Protein AF-A0A0A0JJU1-F1 (afdb_monomer)

Secondary structure (DSSP, 8-state):
------------HHHHHHHHHHHHHIIIIIHHHHHHHHGGGSS-HHHHHHHHHHHHHHHHHHHHHHHHHHHHH-TT-HHHHHHHHHHHHHHHHHHHHHHHHHHHHHHHHHHHTT-

Foldseek 3Di:
DDPPPDDDPDQPLVVLVVLLVVLVCLLPPVLVVLCVVCVVVVASVSSLVSNLVSQLSNLVSVLSNVLSVCCVPPVDDPPVSVVSNVVSVVVSVVSCVVSVVVSVVSVVVSVVVVD

Solvent-accessible surface area (backbone atoms only — not comparable to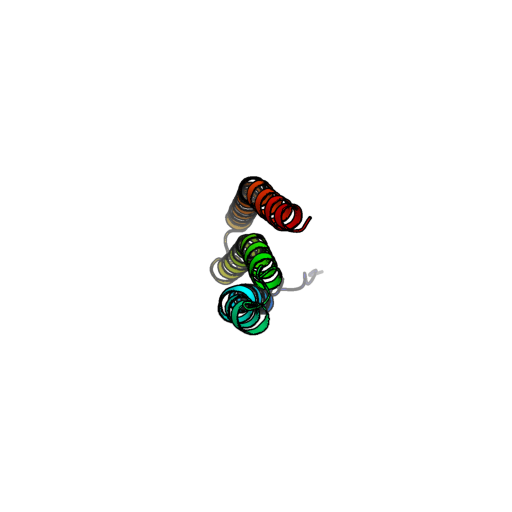 full-atom values): 6363 Å² total; per-residue (Å²): 135,83,79,82,71,77,82,72,87,78,73,57,42,69,59,26,48,49,49,33,49,50,38,47,42,35,47,72,47,43,22,57,50,32,37,73,76,37,47,88,68,83,58,43,59,65,21,52,52,36,47,48,50,26,63,65,45,43,49,56,26,50,40,46,33,51,50,32,52,48,53,73,74,50,78,80,50,74,65,58,52,52,53,53,51,51,50,42,50,49,51,37,51,52,48,46,67,60,46,45,59,54,46,51,48,52,49,48,54,62,58,57,81,69,117

pLDDT: mean 72.92, std 11.67, range [41.97, 90.44]

Mean predicted aligned error: 11.16 Å

Radius of gyration: 19.35 Å; Cα contacts (8 Å, |Δ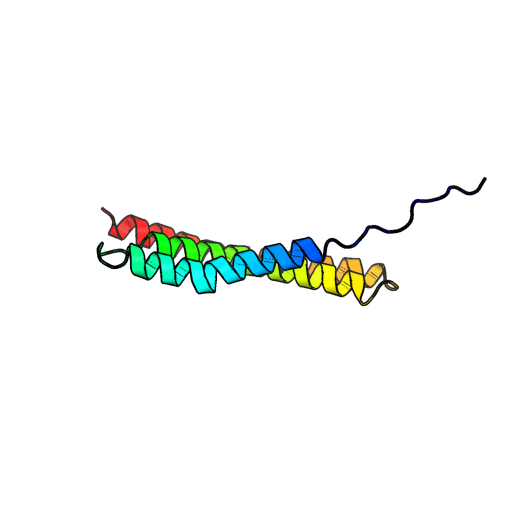i|>4): 70; chains: 1; bounding box: 47×32×61 Å

Sequence (115 aa):
MESVAKPEREGNLLWAGLFAGVVMGLFFFGVPVAEAVFGDQGTNKPAYALTVLALVLAPFALVWLVGELHLELSPRDRVARGIVGWLLALATLALLVVAAPLAFYILIVSLDGLF

Nearest PDB structures (foldseek):
  7y5g-assembly1_A  TM=5.415E-01  e=8.957E-01  Xenopus tropicalis
  8xma-assembly1_A  TM=4.663E-01  e=1.373E+00  Homo sapiens
  3j9u-assembly1_T  TM=3.290E-01  e=1.793E+00  Saccharomyces cerevisiae

Organism: NCBI:txid1385521

Structure (mmCIF, N/CA/C/O backbone):
data_AF-A0A0A0JJU1-F1
#
_entry.id   AF-A0A0A0JJU1-F1
#
loop_
_atom_site.group_PDB
_atom_site.id
_atom_site.type_symbol
_atom_site.label_atom_id
_atom_site.label_alt_id
_atom_site.label_comp_id
_atom_site.label_asym_id
_atom_site.label_entity_id
_atom_site.label_seq_id
_atom_site.pdbx_PDB_ins_code
_atom_site.Cartn_x
_atom_site.Cartn_y
_atom_site.Cartn_z
_atom_site.occupancy
_atom_site.B_iso_or_equiv
_atom_site.auth_seq_id
_atom_site.auth_comp_id
_atom_site.auth_asym_id
_atom_site.auth_atom_id
_atom_site.pdbx_PDB_model_num
ATOM 1 N N . MET A 1 1 ? 26.653 -22.603 -32.777 1.00 42.94 1 MET A N 1
ATOM 2 C CA . MET A 1 1 ? 26.124 -22.868 -31.424 1.00 42.94 1 MET A CA 1
ATOM 3 C C . MET A 1 1 ? 25.359 -21.632 -30.991 1.00 42.94 1 MET A C 1
ATOM 5 O O . MET A 1 1 ? 25.948 -20.723 -30.425 1.00 42.94 1 MET A O 1
ATOM 9 N N . GLU A 1 2 ? 24.078 -21.554 -31.348 1.00 41.97 2 GLU A N 1
ATOM 10 C CA . GLU A 1 2 ? 23.173 -20.553 -30.781 1.00 41.97 2 GLU A CA 1
ATOM 11 C C . GLU A 1 2 ? 22.830 -20.997 -29.361 1.00 41.97 2 GLU A C 1
ATOM 13 O O . GLU A 1 2 ? 22.183 -22.027 -29.164 1.00 41.97 2 GLU A O 1
ATOM 18 N N . SER A 1 3 ? 23.284 -20.249 -28.356 1.00 46.91 3 SER A N 1
ATOM 19 C CA . SER A 1 3 ? 22.630 -20.310 -27.059 1.00 46.91 3 SER A CA 1
ATOM 20 C C . SER A 1 3 ? 21.271 -19.637 -27.226 1.00 46.91 3 SER A C 1
ATOM 22 O O . SER A 1 3 ? 21.155 -18.416 -27.308 1.00 46.91 3 SER A O 1
ATOM 24 N N . VAL A 1 4 ? 20.228 -20.460 -27.316 1.00 50.41 4 VAL A N 1
ATOM 25 C CA . VAL A 1 4 ? 18.833 -20.040 -27.181 1.00 50.41 4 VAL A CA 1
ATOM 26 C C . VAL A 1 4 ? 18.664 -19.524 -25.749 1.00 50.41 4 VAL A C 1
ATOM 28 O O . VAL A 1 4 ? 18.305 -20.260 -24.829 1.00 50.41 4 VAL A O 1
ATOM 31 N N . ALA A 1 5 ? 19.034 -18.265 -25.522 1.00 49.78 5 ALA A N 1
ATOM 32 C CA . ALA A 1 5 ? 18.726 -17.559 -24.295 1.00 49.78 5 ALA A CA 1
ATOM 33 C C . ALA A 1 5 ? 17.210 -17.369 -24.278 1.00 49.78 5 ALA A C 1
ATOM 35 O O . ALA A 1 5 ? 16.661 -16.672 -25.129 1.00 49.78 5 ALA A O 1
ATOM 36 N N . LYS A 1 6 ? 16.550 -18.080 -23.358 1.00 45.00 6 LYS A N 1
ATOM 37 C CA . LYS A 1 6 ? 15.095 -18.101 -23.176 1.00 45.00 6 LYS A CA 1
ATOM 38 C C . LYS A 1 6 ? 14.498 -16.696 -23.338 1.00 45.00 6 LYS A C 1
ATOM 40 O O . LYS A 1 6 ? 15.026 -15.763 -22.720 1.00 45.00 6 LYS A O 1
ATOM 45 N N . PRO A 1 7 ? 13.425 -16.537 -24.131 1.00 44.28 7 PRO A N 1
ATOM 46 C CA . PRO A 1 7 ? 12.749 -15.263 -24.211 1.00 44.28 7 PRO A CA 1
ATOM 47 C C . PRO A 1 7 ? 12.094 -14.955 -22.863 1.00 44.28 7 PRO A C 1
ATOM 49 O O . PRO A 1 7 ? 11.609 -15.840 -22.164 1.00 44.28 7 PRO A O 1
ATOM 52 N N . GLU A 1 8 ? 12.149 -13.666 -22.547 1.00 46.72 8 GLU A N 1
ATOM 53 C CA . GLU A 1 8 ? 11.104 -12.914 -21.860 1.00 46.72 8 GLU A CA 1
ATOM 54 C C . GLU A 1 8 ? 10.761 -13.347 -20.434 1.00 46.72 8 GLU A C 1
ATOM 56 O O . GLU A 1 8 ? 9.995 -14.259 -20.151 1.00 46.72 8 GLU A O 1
ATOM 61 N N . ARG A 1 9 ? 11.303 -12.567 -19.497 1.00 55.53 9 ARG A N 1
ATOM 62 C CA . ARG A 1 9 ? 10.696 -12.357 -18.187 1.00 55.53 9 ARG A CA 1
ATOM 63 C C . ARG A 1 9 ? 9.261 -11.865 -18.433 1.00 55.53 9 ARG A C 1
ATOM 65 O O . ARG A 1 9 ? 9.087 -10.685 -18.723 1.00 55.53 9 ARG A O 1
ATOM 72 N N . GLU A 1 10 ? 8.278 -12.762 -18.388 1.00 57.94 10 GLU A N 1
ATOM 73 C CA . GLU A 1 10 ? 6.858 -12.400 -18.411 1.00 57.94 10 GLU A CA 1
ATOM 74 C C . GLU A 1 10 ? 6.608 -11.459 -17.226 1.00 57.94 10 GLU A C 1
ATOM 76 O O . GLU A 1 10 ? 6.861 -11.810 -16.070 1.00 57.94 10 GLU A O 1
ATOM 81 N N . GLY A 1 11 ? 6.239 -10.212 -17.528 1.00 62.22 11 GLY A N 1
ATOM 82 C CA . GLY A 1 11 ? 5.930 -9.206 -16.516 1.00 62.22 11 GLY A CA 1
ATOM 83 C C . GLY A 1 11 ? 4.778 -9.689 -15.643 1.00 62.22 11 GLY A C 1
ATOM 84 O O . GLY A 1 11 ? 3.808 -10.263 -16.135 1.00 62.22 11 GLY A O 1
ATOM 85 N N . ASN A 1 12 ? 4.871 -9.462 -14.336 1.00 80.31 12 ASN A N 1
ATOM 86 C CA . ASN A 1 12 ? 3.918 -10.000 -13.369 1.00 80.31 12 ASN A CA 1
ATOM 87 C C . ASN A 1 12 ? 2.747 -9.034 -13.121 1.00 80.31 12 ASN A C 1
ATOM 89 O O . ASN A 1 12 ? 2.253 -8.907 -11.998 1.00 80.31 12 ASN A O 1
ATOM 93 N N . LEU A 1 13 ? 2.312 -8.336 -14.175 1.00 81.31 13 LEU A N 1
ATOM 94 C CA . LEU A 1 13 ? 1.315 -7.264 -14.128 1.00 81.31 13 LEU A CA 1
ATOM 95 C C . LEU A 1 13 ? -0.009 -7.734 -13.521 1.00 81.31 13 LEU A C 1
ATOM 97 O O . LEU A 1 13 ? -0.599 -7.025 -12.709 1.00 81.31 13 LEU A O 1
ATOM 101 N N . LEU A 1 14 ? -0.446 -8.952 -13.863 1.00 84.75 14 LEU A N 1
ATOM 102 C CA . LEU A 1 14 ? -1.654 -9.555 -13.298 1.00 84.75 14 LEU A CA 1
ATOM 103 C C . LEU A 1 14 ? -1.581 -9.591 -11.768 1.00 84.75 14 LEU A C 1
ATOM 105 O O . LEU A 1 14 ? -2.520 -9.187 -11.090 1.00 84.75 14 LEU A O 1
ATOM 109 N N . TRP A 1 15 ? -0.453 -10.037 -11.221 1.00 84.12 15 TRP A N 1
ATOM 110 C CA . TRP A 1 15 ? -0.266 -10.159 -9.779 1.00 84.12 15 TRP A CA 1
ATOM 111 C C . TRP A 1 15 ? -0.077 -8.806 -9.096 1.00 84.12 15 TRP A C 1
ATOM 113 O O . TRP A 1 15 ? -0.627 -8.604 -8.016 1.00 84.12 15 TRP A O 1
ATOM 123 N N . ALA A 1 16 ? 0.618 -7.862 -9.736 1.00 83.38 16 ALA A N 1
ATOM 124 C CA . ALA A 1 16 ? 0.719 -6.492 -9.237 1.00 83.38 16 ALA A CA 1
ATOM 125 C C . ALA A 1 16 ? -0.658 -5.803 -9.199 1.00 83.38 16 ALA A C 1
ATOM 127 O O . ALA A 1 16 ? -1.001 -5.145 -8.216 1.00 83.38 16 ALA A O 1
ATOM 128 N N . GLY A 1 17 ? -1.481 -6.017 -10.230 1.00 85.88 17 GLY A N 1
ATOM 129 C CA . GLY A 1 17 ? -2.859 -5.536 -10.304 1.00 85.88 17 GLY A CA 1
ATOM 130 C C . GLY A 1 17 ? -3.766 -6.183 -9.259 1.00 85.88 17 GLY A C 1
ATOM 131 O O . GLY A 1 17 ? -4.496 -5.476 -8.568 1.00 85.88 17 GLY A O 1
ATOM 132 N N . LEU A 1 18 ? -3.679 -7.506 -9.077 1.00 89.06 18 LEU A N 1
ATOM 133 C CA . LEU A 1 18 ? -4.411 -8.222 -8.027 1.00 89.06 18 LEU A CA 1
ATOM 134 C C . LEU A 1 18 ? -4.027 -7.718 -6.634 1.00 89.06 18 LEU A C 1
ATOM 136 O O . LEU A 1 18 ? -4.905 -7.469 -5.813 1.00 89.06 18 LEU A O 1
ATOM 140 N N . PHE A 1 19 ? -2.735 -7.520 -6.372 1.00 85.12 19 PHE A N 1
ATOM 141 C CA . PHE A 1 19 ? -2.262 -7.002 -5.092 1.00 85.12 19 PHE A CA 1
ATOM 142 C C . PHE A 1 19 ? -2.766 -5.576 -4.832 1.00 85.12 19 PHE A C 1
ATOM 144 O O . PHE A 1 19 ? -3.301 -5.307 -3.757 1.00 85.12 19 PHE A O 1
ATOM 151 N N . ALA A 1 20 ? -2.691 -4.682 -5.824 1.00 87.75 20 ALA A N 1
ATOM 152 C CA . ALA A 1 20 ? -3.278 -3.345 -5.725 1.00 87.75 20 ALA A CA 1
ATOM 153 C C . ALA A 1 20 ? -4.795 -3.390 -5.491 1.00 87.75 20 ALA A C 1
ATOM 155 O O . ALA A 1 20 ? -5.310 -2.653 -4.649 1.00 87.75 20 ALA A O 1
ATOM 156 N N . GLY A 1 21 ? -5.495 -4.307 -6.163 1.00 90.06 21 GLY A N 1
ATOM 157 C CA . GLY A 1 21 ? -6.915 -4.570 -5.949 1.00 90.06 21 GLY A CA 1
ATOM 158 C C . GLY A 1 21 ? -7.230 -5.033 -4.526 1.00 90.06 21 GLY A C 1
ATOM 159 O O . GLY A 1 21 ? -8.183 -4.539 -3.930 1.00 90.06 21 GLY A O 1
ATOM 160 N N . VAL A 1 22 ? -6.415 -5.917 -3.940 1.00 89.44 22 VAL A N 1
ATOM 161 C CA . VAL A 1 22 ? -6.560 -6.355 -2.539 1.00 89.44 22 VAL A CA 1
ATOM 162 C C . VAL A 1 22 ? -6.351 -5.190 -1.576 1.00 89.44 22 VAL A C 1
ATOM 164 O O . VAL A 1 22 ? -7.161 -5.005 -0.671 1.00 89.44 22 VAL A O 1
ATOM 167 N N . VAL A 1 23 ? -5.312 -4.375 -1.774 1.00 88.56 23 VAL A N 1
ATOM 168 C CA . VAL A 1 23 ? -5.049 -3.209 -0.916 1.00 88.56 23 VAL A CA 1
ATOM 169 C C . VAL A 1 23 ? -6.190 -2.194 -0.996 1.00 88.56 23 VAL A C 1
ATOM 171 O O . VAL A 1 23 ? -6.666 -1.721 0.036 1.00 88.56 23 VAL A O 1
ATOM 174 N N . MET A 1 24 ? -6.692 -1.915 -2.200 1.00 90.44 24 MET A N 1
ATOM 175 C CA . MET A 1 24 ? -7.892 -1.096 -2.371 1.00 90.44 24 MET A CA 1
ATOM 176 C C . MET A 1 24 ? -9.116 -1.730 -1.712 1.00 90.44 24 MET A C 1
ATOM 178 O O . MET A 1 24 ? -9.889 -1.030 -1.065 1.00 90.44 24 MET A O 1
ATOM 182 N N . GLY A 1 25 ? -9.290 -3.044 -1.840 1.00 88.12 25 GLY A N 1
ATOM 183 C CA . GLY A 1 25 ? -10.406 -3.766 -1.243 1.00 88.12 25 GLY A CA 1
ATOM 184 C C . GLY A 1 25 ? -10.406 -3.688 0.284 1.00 88.12 25 GLY A C 1
ATOM 185 O O . GLY A 1 25 ? -11.446 -3.440 0.892 1.00 88.12 25 GLY A O 1
ATOM 186 N N . LEU A 1 26 ? -9.231 -3.816 0.906 1.00 85.94 26 LEU A N 1
ATOM 187 C CA . LEU A 1 26 ? -9.055 -3.628 2.347 1.00 85.94 26 LEU A CA 1
ATOM 188 C C . LEU A 1 26 ? -9.456 -2.215 2.784 1.00 85.94 26 LEU A C 1
ATOM 190 O O . LEU A 1 26 ? 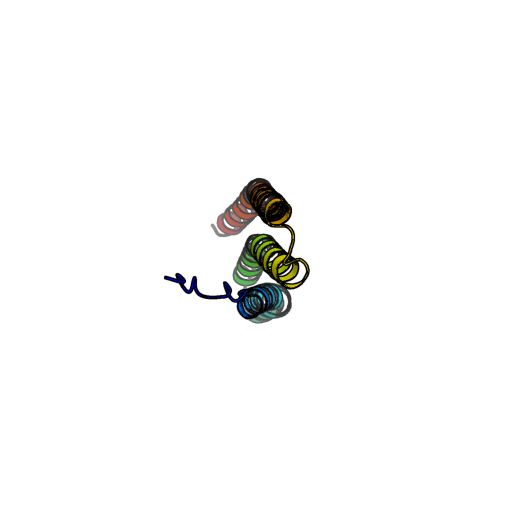-10.107 -2.068 3.813 1.00 85.94 26 LEU A O 1
ATOM 194 N N . PHE A 1 27 ? -9.120 -1.194 1.995 1.00 85.56 27 PHE A N 1
ATOM 195 C CA . PHE A 1 27 ? -9.445 0.192 2.324 1.00 85.56 27 PHE A CA 1
ATOM 196 C C . PHE A 1 27 ? -10.929 0.527 2.103 1.00 85.56 27 PHE A C 1
ATOM 198 O O . PHE A 1 27 ? -11.585 1.038 3.003 1.00 85.56 27 PHE A O 1
ATOM 205 N N . PHE A 1 28 ? -11.482 0.220 0.926 1.00 87.62 28 PHE A N 1
ATOM 206 C CA . PHE A 1 28 ? -12.843 0.624 0.548 1.00 87.62 28 PHE A CA 1
ATOM 207 C C . PHE A 1 28 ? -13.943 -0.297 1.078 1.00 87.62 28 PHE A C 1
ATOM 209 O O . PHE A 1 28 ? -15.069 0.158 1.249 1.00 87.62 28 PHE A O 1
ATOM 216 N N . PHE A 1 29 ? -13.647 -1.574 1.330 1.00 89.62 29 PHE A N 1
ATOM 217 C CA . PHE A 1 29 ? -14.625 -2.529 1.861 1.00 89.62 29 P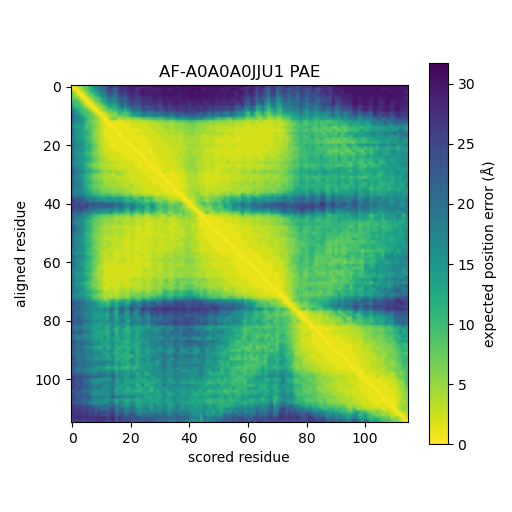HE A CA 1
ATOM 218 C C . PHE A 1 29 ? -14.239 -3.021 3.250 1.00 89.62 29 PHE A C 1
ATOM 220 O O . PHE A 1 29 ? -15.093 -3.081 4.127 1.00 89.62 29 PHE A O 1
ATOM 227 N N . GLY A 1 30 ? -12.961 -3.333 3.477 1.00 83.12 30 GLY A N 1
ATOM 228 C CA . GLY A 1 30 ? -12.494 -3.830 4.771 1.00 83.12 30 GLY A CA 1
ATOM 229 C C . GLY A 1 30 ? -12.731 -2.835 5.907 1.00 83.12 30 GLY A C 1
ATOM 230 O O . GLY A 1 30 ? -13.288 -3.225 6.931 1.00 83.12 30 GLY A O 1
ATOM 231 N N . VAL A 1 31 ? -12.370 -1.559 5.718 1.00 85.25 31 VAL A N 1
ATOM 232 C CA . VAL A 1 31 ? -12.565 -0.520 6.744 1.00 85.25 31 VAL A CA 1
ATOM 233 C C . VAL A 1 31 ? -14.053 -0.311 7.053 1.00 85.25 31 VAL A C 1
ATOM 235 O O . VAL A 1 31 ? -14.409 -0.516 8.210 1.00 85.25 31 VAL A O 1
ATOM 238 N N . PRO A 1 32 ? -14.957 -0.040 6.087 1.00 84.94 32 PRO A N 1
ATOM 239 C CA . PRO A 1 32 ? -16.379 0.138 6.402 1.00 84.94 32 PRO A CA 1
ATOM 240 C C . PRO A 1 32 ? -17.049 -1.103 7.001 1.00 84.94 32 PRO A C 1
ATOM 242 O O . PRO A 1 32 ? -17.911 -0.983 7.868 1.00 84.94 32 PRO A O 1
ATOM 245 N N . VAL A 1 33 ? -16.659 -2.308 6.567 1.00 86.81 33 VAL A N 1
ATOM 246 C CA . VAL A 1 33 ? -17.182 -3.559 7.141 1.00 86.81 33 VAL A CA 1
ATOM 247 C C . VAL A 1 33 ? -16.719 -3.720 8.583 1.00 86.81 33 VAL A C 1
ATOM 249 O O . VAL A 1 33 ? -17.532 -4.035 9.449 1.00 86.81 33 VAL A O 1
ATOM 252 N N . ALA A 1 34 ? -15.437 -3.485 8.867 1.00 83.50 34 ALA A N 1
ATOM 253 C CA . ALA A 1 34 ? -14.953 -3.496 10.239 1.00 83.50 34 ALA A CA 1
ATOM 254 C C . ALA A 1 34 ? -15.651 -2.417 11.072 1.00 83.50 34 ALA A C 1
ATOM 256 O O . ALA A 1 34 ? -16.025 -2.682 12.212 1.00 83.50 34 ALA A O 1
ATOM 257 N N . GLU A 1 35 ? -15.913 -1.248 10.485 1.00 83.69 35 GLU A N 1
ATOM 258 C CA . GLU A 1 35 ? -16.611 -0.187 11.189 1.00 83.69 35 GLU A CA 1
ATOM 259 C C . GLU A 1 35 ? -18.032 -0.580 11.587 1.00 83.69 35 GLU A C 1
ATOM 261 O O . GLU A 1 35 ? -18.416 -0.394 12.741 1.00 83.69 35 GLU A O 1
ATOM 266 N N . ALA A 1 36 ? -18.773 -1.182 10.657 1.00 85.06 36 ALA A N 1
ATOM 267 C CA . ALA A 1 36 ? -20.136 -1.646 10.869 1.00 85.06 36 ALA A CA 1
ATOM 268 C C . ALA A 1 36 ? -20.229 -2.818 11.861 1.00 85.06 36 ALA A C 1
ATOM 270 O O . ALA A 1 36 ? -21.203 -2.917 12.601 1.00 85.06 36 ALA A O 1
ATOM 271 N N . VAL A 1 37 ? -19.239 -3.718 11.877 1.00 83.69 37 VAL A N 1
ATOM 272 C CA . VAL A 1 37 ? -19.260 -4.920 12.731 1.00 83.69 37 VAL A CA 1
ATOM 273 C C . VAL A 1 37 ? -18.783 -4.625 14.156 1.00 83.69 37 VAL A C 1
ATOM 275 O O . VAL A 1 37 ? -19.283 -5.225 15.106 1.00 83.69 37 VAL A O 1
ATOM 278 N N . PHE A 1 38 ? -17.816 -3.719 14.323 1.00 79.81 38 PHE A N 1
ATOM 279 C CA . PHE A 1 38 ? -17.131 -3.500 15.602 1.00 79.81 38 PHE A CA 1
ATOM 280 C C . PHE A 1 38 ? -17.329 -2.091 16.189 1.00 79.81 38 PHE A C 1
ATOM 282 O O . PHE A 1 38 ? -16.788 -1.796 17.256 1.00 79.81 38 PHE A O 1
ATOM 289 N N . GLY A 1 39 ? -18.120 -1.230 15.538 1.00 73.56 39 GLY A N 1
ATOM 290 C CA . GLY A 1 39 ? -18.337 0.166 15.938 1.00 73.56 39 GLY A CA 1
ATOM 291 C C . GLY A 1 39 ? -18.997 0.371 17.299 1.00 73.56 39 GLY A C 1
ATOM 292 O O . GLY A 1 39 ? -18.655 1.327 17.992 1.00 73.56 39 GLY A O 1
ATOM 293 N N . ASP A 1 40 ? -19.848 -0.555 17.740 1.00 77.69 40 ASP A N 1
ATOM 294 C CA . ASP A 1 40 ? -20.567 -0.433 19.017 1.00 77.69 40 ASP A CA 1
ATOM 295 C C . ASP A 1 40 ? -19.696 -0.744 20.251 1.00 77.69 40 ASP A C 1
ATOM 297 O O . ASP A 1 40 ? -20.116 -0.520 21.385 1.00 77.69 40 ASP A O 1
ATOM 301 N N . GLN A 1 41 ? -18.463 -1.234 20.070 1.00 72.69 41 GLN A N 1
ATOM 302 C CA . GLN A 1 41 ? -17.584 -1.658 21.173 1.00 72.69 41 GLN A CA 1
ATOM 303 C C . GLN A 1 41 ? -16.716 -0.524 21.756 1.00 72.69 41 GLN A C 1
ATOM 305 O O . GLN A 1 41 ? -15.723 -0.780 22.439 1.00 72.69 41 GLN A O 1
ATOM 310 N N . GLY A 1 42 ? -17.058 0.740 21.486 1.00 65.69 42 GLY A N 1
ATOM 311 C CA . GLY A 1 42 ? -16.394 1.932 22.037 1.00 65.69 42 GLY A CA 1
ATOM 312 C C . GLY A 1 42 ? -15.032 2.269 21.412 1.00 65.69 42 GLY A C 1
ATOM 313 O O . GLY A 1 42 ? -14.692 3.441 21.294 1.00 65.69 42 GLY A O 1
ATOM 314 N N . THR A 1 43 ? -14.271 1.276 20.942 1.00 66.50 43 THR A N 1
ATOM 315 C CA . THR A 1 43 ? -13.065 1.469 20.119 1.00 66.50 43 THR A CA 1
ATOM 316 C C . THR A 1 43 ? -13.081 0.523 18.926 1.00 66.50 43 THR A C 1
ATOM 318 O O . THR A 1 43 ? -13.027 -0.698 19.072 1.00 66.50 43 THR A O 1
ATOM 321 N N . ASN A 1 44 ? -1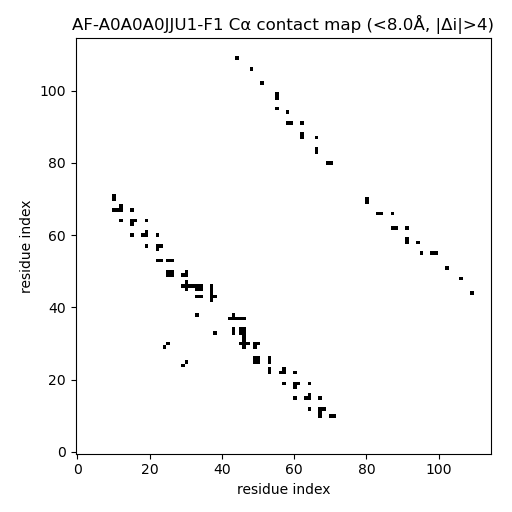3.108 1.091 17.719 1.00 77.31 44 ASN A N 1
ATOM 322 C CA . ASN A 1 44 ? -13.185 0.348 16.462 1.00 77.31 44 ASN A CA 1
ATOM 323 C C . ASN A 1 44 ? -11.809 -0.188 16.020 1.00 77.31 44 ASN A C 1
ATOM 325 O O . ASN A 1 44 ? -11.303 0.093 14.934 1.00 77.31 44 ASN A O 1
ATOM 329 N N . LYS A 1 45 ? -11.156 -0.929 16.921 1.00 73.75 45 LYS A N 1
ATOM 330 C CA . LYS A 1 45 ? -9.786 -1.452 16.781 1.00 73.75 45 LYS A CA 1
ATOM 331 C C . LYS A 1 45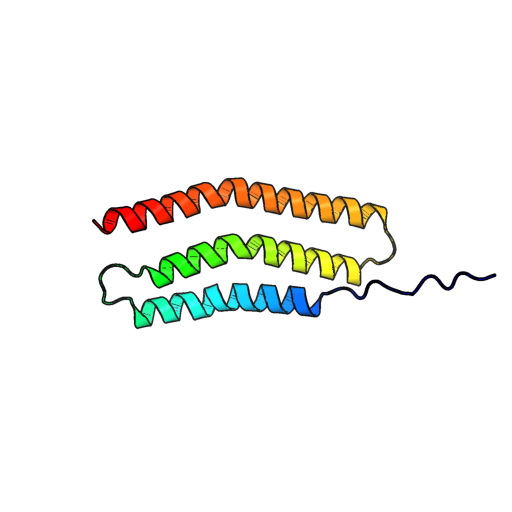 ? -9.511 -2.125 15.424 1.00 73.75 45 LYS A C 1
ATOM 333 O O . LYS A 1 45 ? -8.478 -1.818 14.829 1.00 73.75 45 LYS A O 1
ATOM 338 N N . PRO A 1 46 ? -10.383 -3.010 14.897 1.00 75.31 46 PRO A N 1
ATOM 339 C CA . PRO A 1 46 ? -10.121 -3.656 13.613 1.00 75.31 46 PRO A CA 1
ATOM 340 C C . PRO A 1 46 ? -10.194 -2.689 12.426 1.00 75.31 46 PRO A C 1
ATOM 342 O O . PRO A 1 46 ? -9.395 -2.829 11.504 1.00 75.31 46 PRO A O 1
ATOM 345 N N . ALA A 1 47 ? -11.067 -1.677 12.455 1.00 76.62 47 ALA A N 1
ATOM 346 C CA . ALA A 1 47 ? -11.119 -0.658 11.406 1.00 76.62 47 ALA A CA 1
ATOM 347 C C . ALA A 1 47 ? -9.828 0.179 11.367 1.00 76.62 47 ALA A C 1
ATOM 349 O O . ALA A 1 47 ? -9.257 0.405 10.296 1.00 76.62 47 ALA A O 1
ATOM 350 N N . TYR A 1 48 ? -9.302 0.555 12.538 1.00 77.81 48 TYR A N 1
ATOM 351 C CA . TYR A 1 48 ? -8.011 1.240 12.640 1.00 77.81 48 TYR A CA 1
ATOM 352 C C . TYR A 1 48 ? -6.851 0.373 12.146 1.00 77.81 48 TYR A C 1
ATOM 354 O O . TYR A 1 48 ? -6.033 0.838 11.353 1.00 77.81 48 TYR A O 1
ATOM 362 N N . ALA A 1 49 ? -6.794 -0.896 12.557 1.00 79.38 49 ALA A N 1
ATOM 363 C CA . ALA A 1 49 ? -5.756 -1.824 12.112 1.00 79.38 49 ALA A CA 1
ATOM 364 C C . ALA A 1 49 ? -5.777 -2.023 10.586 1.00 79.38 49 ALA A C 1
ATOM 366 O O . ALA A 1 49 ? -4.722 -2.004 9.951 1.00 79.38 49 ALA A O 1
ATOM 367 N N . LEU A 1 50 ? -6.965 -2.150 9.985 1.00 79.50 50 LEU A N 1
ATOM 368 C CA . LEU A 1 50 ? -7.128 -2.260 8.532 1.00 79.50 50 LEU A CA 1
ATOM 369 C C . LEU A 1 50 ? -6.716 -0.982 7.801 1.00 79.50 50 LEU A C 1
ATOM 371 O O . LEU A 1 50 ? -6.059 -1.062 6.765 1.00 79.50 50 LEU A O 1
ATOM 375 N N . THR A 1 51 ? -7.038 0.184 8.359 1.00 78.88 51 THR A N 1
ATOM 376 C CA . THR A 1 51 ? -6.631 1.480 7.801 1.00 78.88 51 THR A CA 1
ATOM 377 C C . THR A 1 51 ? -5.111 1.624 7.805 1.00 78.88 51 THR A C 1
ATOM 379 O O . THR A 1 51 ? -4.515 1.973 6.787 1.00 78.88 51 THR A O 1
ATOM 382 N N . VAL A 1 52 ? -4.464 1.297 8.929 1.00 78.31 52 VAL A N 1
ATOM 383 C CA . VAL A 1 52 ? -3.000 1.325 9.053 1.00 78.31 52 VAL A CA 1
ATOM 384 C C . VAL A 1 52 ? -2.352 0.335 8.087 1.00 78.31 52 VAL A C 1
ATOM 386 O O . VAL A 1 52 ? -1.412 0.692 7.378 1.00 78.31 52 VAL A O 1
ATOM 389 N N . LEU A 1 53 ? -2.873 -0.890 8.007 1.00 79.94 53 LEU A N 1
ATOM 390 C CA . LEU A 1 53 ? -2.369 -1.907 7.090 1.00 79.94 53 LEU A CA 1
ATOM 391 C C . LEU A 1 53 ? -2.478 -1.447 5.630 1.00 79.94 53 LEU A C 1
ATOM 393 O O . LEU A 1 53 ? -1.507 -1.544 4.883 1.00 79.94 53 LEU A O 1
ATOM 397 N N . ALA A 1 54 ? -3.625 -0.900 5.228 1.00 81.81 54 ALA A N 1
ATOM 398 C CA . ALA A 1 54 ? -3.829 -0.387 3.879 1.00 81.81 54 ALA A CA 1
ATOM 399 C C . ALA A 1 54 ? -2.885 0.782 3.556 1.00 81.81 54 ALA A C 1
ATOM 401 O O . ALA A 1 54 ? -2.300 0.799 2.476 1.00 81.81 54 ALA A O 1
ATOM 402 N N . LEU A 1 55 ? -2.667 1.710 4.495 1.00 78.88 55 LEU A N 1
ATOM 403 C CA . LEU A 1 55 ? -1.720 2.820 4.331 1.00 78.88 55 LEU A CA 1
ATOM 404 C C . LEU A 1 55 ? -0.279 2.340 4.134 1.00 78.88 55 LEU A C 1
ATOM 406 O O . LEU A 1 55 ? 0.446 2.901 3.315 1.00 78.88 55 LEU A O 1
ATOM 410 N N . VAL A 1 56 ? 0.134 1.296 4.856 1.00 78.50 56 VAL A N 1
ATOM 411 C CA . VAL A 1 56 ? 1.476 0.713 4.724 1.00 78.50 56 VAL A CA 1
ATOM 412 C C . VAL A 1 56 ? 1.630 -0.042 3.403 1.00 78.50 56 VAL A C 1
ATOM 414 O O . VAL A 1 56 ? 2.675 0.054 2.763 1.00 78.50 56 VAL A O 1
ATOM 417 N N . LEU A 1 57 ? 0.605 -0.781 2.969 1.00 81.62 57 LEU A N 1
ATOM 418 C CA . LEU A 1 57 ? 0.667 -1.601 1.755 1.00 81.62 57 LEU A CA 1
ATOM 419 C C . LEU A 1 57 ? 0.435 -0.806 0.460 1.00 81.62 57 LEU A C 1
ATOM 421 O O . LEU A 1 57 ? 0.954 -1.191 -0.587 1.00 81.62 57 LEU A O 1
ATOM 425 N N . ALA A 1 58 ? -0.301 0.307 0.513 1.00 81.12 58 ALA A N 1
ATOM 426 C CA . ALA A 1 58 ? -0.591 1.170 -0.634 1.00 81.12 58 ALA A CA 1
ATOM 427 C C . ALA A 1 58 ? 0.650 1.607 -1.435 1.00 81.12 58 ALA A C 1
ATOM 429 O O . ALA A 1 58 ? 0.637 1.433 -2.656 1.00 81.12 58 ALA A O 1
ATOM 430 N N . PRO A 1 59 ? 1.740 2.116 -0.824 1.00 76.50 59 PRO A N 1
ATOM 431 C CA . PRO A 1 59 ? 2.932 2.483 -1.583 1.00 76.50 59 PRO A CA 1
ATOM 432 C C . PRO A 1 59 ? 3.599 1.287 -2.256 1.00 76.50 59 PRO A C 1
ATOM 434 O O . PRO A 1 59 ? 4.009 1.409 -3.406 1.00 76.50 59 PRO A O 1
ATOM 437 N N 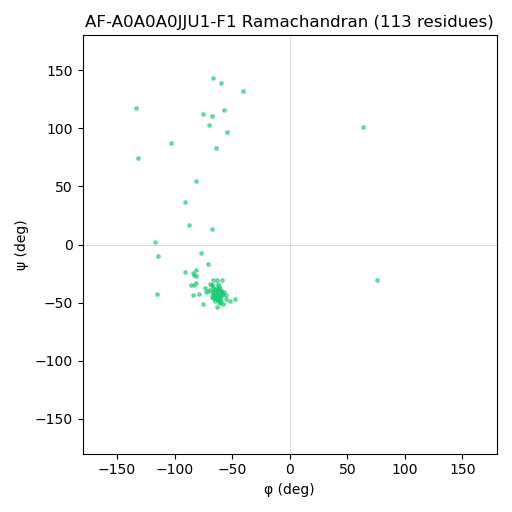. PHE A 1 60 ? 3.657 0.125 -1.597 1.00 78.19 60 PHE A N 1
ATOM 438 C CA . PHE A 1 60 ? 4.188 -1.091 -2.220 1.00 78.19 60 PHE A CA 1
ATOM 439 C C . PHE A 1 60 ? 3.362 -1.508 -3.431 1.00 78.19 60 PHE A C 1
ATOM 441 O O . PHE A 1 60 ? 3.925 -1.817 -4.479 1.00 78.19 60 PHE A O 1
ATOM 448 N N . ALA A 1 61 ? 2.036 -1.494 -3.299 1.00 83.00 61 ALA A N 1
ATOM 449 C CA . ALA A 1 61 ? 1.133 -1.849 -4.383 1.00 83.00 61 ALA A CA 1
ATOM 450 C C . ALA A 1 61 ? 1.273 -0.901 -5.573 1.00 83.00 61 ALA A C 1
ATOM 452 O O . ALA A 1 61 ? 1.393 -1.354 -6.710 1.00 83.00 61 ALA A O 1
ATOM 453 N N . LEU A 1 62 ? 1.318 0.406 -5.307 1.00 81.44 62 LEU A N 1
ATOM 454 C CA . LEU A 1 62 ? 1.493 1.424 -6.333 1.00 81.44 62 LEU A CA 1
ATOM 455 C C . LEU A 1 62 ? 2.832 1.254 -7.051 1.00 81.44 62 LEU A C 1
ATOM 457 O O . LEU A 1 62 ? 2.881 1.261 -8.276 1.00 81.44 62 LEU A O 1
ATOM 461 N N . VAL A 1 63 ? 3.914 1.069 -6.298 1.00 79.38 63 VAL A N 1
ATOM 462 C CA . VAL A 1 63 ? 5.256 0.933 -6.862 1.00 79.38 63 VAL A CA 1
ATOM 463 C C . VAL A 1 63 ? 5.406 -0.325 -7.691 1.00 79.38 63 VAL A C 1
ATOM 465 O O . VAL A 1 63 ? 5.977 -0.272 -8.780 1.00 79.38 63 VAL A O 1
ATOM 468 N N . TRP A 1 64 ? 4.865 -1.438 -7.211 1.00 80.38 64 TRP A N 1
ATOM 469 C CA . TRP A 1 64 ? 4.898 -2.680 -7.958 1.00 80.38 64 TRP A CA 1
ATOM 470 C C . TRP A 1 64 ? 4.070 -2.574 -9.243 1.00 80.38 64 TRP A C 1
ATOM 472 O O . TRP A 1 64 ? 4.574 -2.899 -10.315 1.00 80.38 64 TRP A O 1
ATOM 482 N N . LEU A 1 65 ? 2.853 -2.029 -9.167 1.00 82.88 65 LEU A N 1
ATOM 483 C CA . LEU A 1 65 ? 1.979 -1.854 -10.327 1.00 82.88 65 LEU A CA 1
ATOM 484 C C . LEU A 1 65 ? 2.579 -0.907 -11.372 1.00 82.88 65 LEU A C 1
ATOM 486 O O . LEU A 1 65 ? 2.605 -1.238 -12.553 1.00 82.88 65 LEU A O 1
ATOM 490 N N . VAL A 1 66 ? 3.097 0.249 -10.946 1.00 81.62 66 VAL A N 1
ATOM 491 C CA . VAL A 1 66 ? 3.764 1.211 -11.837 1.00 81.62 66 VAL A CA 1
ATOM 492 C C . VAL A 1 66 ? 5.032 0.605 -12.432 1.00 81.62 66 VAL A C 1
ATOM 494 O O . VAL A 1 66 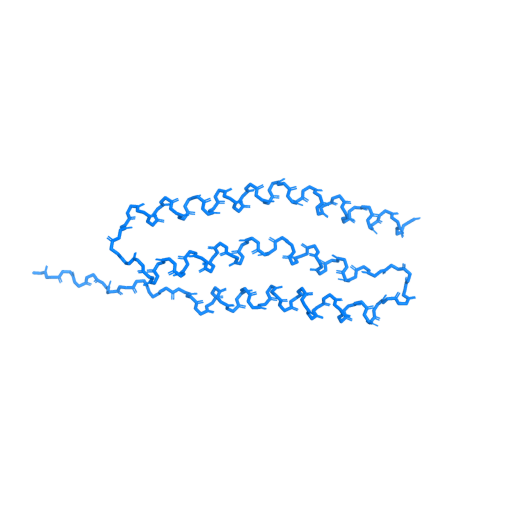? 5.302 0.802 -13.615 1.00 81.62 66 VAL A O 1
ATOM 497 N N . GLY A 1 67 ? 5.791 -0.156 -11.639 1.00 76.69 67 GLY A N 1
ATOM 498 C CA . GLY A 1 67 ? 6.965 -0.884 -12.104 1.00 76.69 67 GLY A CA 1
ATOM 499 C C . GLY A 1 67 ? 6.624 -1.853 -13.235 1.00 76.69 67 GLY A C 1
ATOM 500 O O . GLY A 1 67 ? 7.242 -1.781 -14.292 1.00 76.69 67 GLY A O 1
ATOM 501 N N . GLU A 1 68 ? 5.617 -2.709 -13.050 1.00 79.94 68 GLU A N 1
ATOM 502 C CA . GLU A 1 68 ? 5.180 -3.673 -14.072 1.00 79.94 68 GLU A CA 1
ATOM 503 C C . GLU A 1 68 ? 4.561 -2.985 -15.304 1.00 79.94 68 GLU A C 1
ATOM 505 O O . GLU A 1 68 ? 4.919 -3.326 -16.429 1.00 79.94 68 GLU A O 1
ATOM 510 N N . LEU A 1 69 ? 3.728 -1.950 -15.121 1.00 80.75 69 LEU A N 1
ATOM 511 C CA . LEU A 1 69 ? 3.175 -1.142 -16.224 1.00 80.75 69 LEU A CA 1
ATOM 512 C C . LEU A 1 69 ? 4.278 -0.503 -17.072 1.00 80.75 69 LEU A C 1
ATOM 514 O O . LEU A 1 69 ? 4.209 -0.477 -18.299 1.00 80.75 69 LEU A O 1
ATOM 518 N N . HIS A 1 70 ? 5.316 0.022 -16.421 1.00 74.44 70 HIS A N 1
ATOM 519 C CA . HIS A 1 70 ? 6.441 0.629 -17.120 1.00 74.44 70 HIS A CA 1
ATOM 520 C C . HIS A 1 70 ? 7.259 -0.412 -17.899 1.00 74.44 70 HIS A C 1
ATOM 522 O O . HIS A 1 70 ? 7.749 -0.115 -18.991 1.00 74.44 70 HIS A O 1
ATOM 528 N N . LEU A 1 71 ? 7.385 -1.633 -17.364 1.00 70.69 71 LEU A N 1
ATOM 529 C CA . LEU A 1 71 ? 8.052 -2.748 -18.039 1.00 70.69 71 LEU A CA 1
ATOM 530 C C . LEU A 1 71 ? 7.295 -3.209 -19.290 1.00 70.69 71 LEU A C 1
ATOM 532 O O . LEU A 1 71 ? 7.939 -3.529 -20.288 1.00 70.69 71 LEU A O 1
ATOM 536 N N . GLU A 1 72 ? 5.964 -3.214 -19.250 1.00 75.19 72 GLU A N 1
ATOM 537 C CA . GLU A 1 72 ? 5.118 -3.592 -20.385 1.00 75.19 72 GLU A CA 1
ATOM 538 C C . GLU A 1 72 ? 5.114 -2.520 -21.489 1.00 75.19 72 GLU A C 1
ATOM 540 O O . GLU A 1 72 ? 5.222 -2.837 -22.674 1.00 75.19 72 GLU A O 1
ATOM 545 N N . LEU A 1 73 ? 5.058 -1.237 -21.111 1.00 72.31 73 LEU A N 1
ATOM 546 C CA . LEU A 1 73 ? 4.925 -0.121 -22.056 1.00 72.31 73 LEU A CA 1
ATOM 547 C C . LEU A 1 73 ? 6.250 0.357 -22.672 1.00 72.31 73 LEU A C 1
ATOM 549 O O . LEU A 1 73 ? 6.230 0.937 -23.759 1.00 72.31 73 LEU A O 1
ATOM 553 N N . SER A 1 74 ? 7.401 0.139 -22.021 1.00 65.69 74 SER A N 1
ATOM 554 C CA . SER A 1 74 ? 8.704 0.604 -22.529 1.00 65.69 74 SER A CA 1
ATOM 555 C C . SER A 1 74 ? 9.794 -0.485 -22.509 1.00 65.69 74 SER A C 1
ATOM 557 O O . SER A 1 74 ? 10.731 -0.443 -21.704 1.00 65.69 74 SER A O 1
ATOM 559 N N . PRO A 1 75 ? 9.742 -1.469 -23.433 1.00 62.19 75 PRO A N 1
ATOM 560 C CA . PRO A 1 75 ? 10.654 -2.620 -23.427 1.00 62.19 75 PRO A CA 1
ATOM 561 C C . PRO A 1 75 ? 12.109 -2.290 -23.805 1.00 62.19 75 PRO A C 1
ATOM 563 O O . PRO A 1 75 ? 13.010 -3.106 -23.584 1.00 62.19 75 PRO A O 1
ATOM 566 N N . ARG A 1 76 ? 12.356 -1.126 -24.426 1.00 62.53 76 ARG A N 1
ATOM 567 C CA . ARG A 1 76 ? 13.612 -0.841 -25.146 1.00 62.53 76 ARG A CA 1
ATOM 568 C C . ARG A 1 76 ? 14.716 -0.198 -24.303 1.00 62.53 76 ARG A C 1
ATOM 570 O O . ARG A 1 76 ? 15.883 -0.431 -24.608 1.00 62.53 76 ARG A O 1
ATOM 577 N N . ASP A 1 77 ? 14.403 0.492 -23.206 1.00 63.12 77 ASP A N 1
ATOM 578 C CA . ASP A 1 77 ? 15.417 1.219 -22.426 1.00 63.12 77 ASP A CA 1
ATOM 579 C C . ASP A 1 77 ? 15.825 0.507 -21.134 1.00 63.12 77 ASP A C 1
ATOM 581 O O . ASP A 1 77 ? 15.328 0.765 -20.036 1.00 63.12 77 ASP A O 1
ATOM 585 N N . ARG A 1 78 ? 16.819 -0.384 -21.245 1.00 61.84 78 ARG A N 1
ATOM 586 C CA . ARG A 1 78 ? 17.323 -1.159 -20.097 1.00 61.84 78 ARG A CA 1
ATOM 587 C C . ARG A 1 78 ? 17.860 -0.300 -18.950 1.00 61.84 78 ARG A C 1
ATOM 589 O O . ARG A 1 78 ? 17.780 -0.738 -17.805 1.00 61.84 78 ARG A O 1
ATOM 596 N N . VAL A 1 79 ? 18.402 0.878 -19.258 1.00 62.62 79 VAL A N 1
ATOM 597 C CA . VAL A 1 79 ? 18.990 1.817 -18.287 1.00 62.62 79 VAL A CA 1
ATOM 598 C C . VAL A 1 79 ? 17.900 2.608 -17.561 1.00 62.62 79 VAL A C 1
ATOM 600 O O . VAL A 1 79 ? 17.940 2.707 -16.334 1.00 62.62 79 VAL A O 1
ATOM 603 N N . ALA A 1 80 ? 16.875 3.072 -18.285 1.00 62.22 80 ALA A N 1
ATOM 604 C CA . ALA A 1 80 ? 15.718 3.735 -17.686 1.00 62.22 80 ALA A CA 1
ATOM 605 C C . ALA A 1 80 ? 14.970 2.800 -16.719 1.00 62.22 80 ALA A C 1
ATOM 607 O O . ALA A 1 80 ? 14.593 3.234 -15.633 1.00 62.22 80 ALA A O 1
ATOM 608 N N . ARG A 1 81 ? 14.875 1.493 -17.031 1.00 60.62 81 ARG A N 1
ATOM 609 C CA . ARG A 1 81 ? 14.308 0.478 -16.115 1.00 60.62 81 ARG A CA 1
ATOM 610 C C . ARG A 1 81 ? 14.991 0.446 -14.750 1.00 60.62 81 ARG A C 1
ATOM 612 O O . ARG A 1 81 ? 14.315 0.326 -13.733 1.00 60.62 81 ARG A O 1
ATOM 619 N N . GLY A 1 82 ? 16.323 0.514 -14.728 1.00 64.25 82 GLY A N 1
ATOM 620 C CA . GLY A 1 82 ? 17.082 0.496 -13.480 1.00 64.25 82 GLY A CA 1
ATOM 621 C C . GLY A 1 82 ? 16.784 1.739 -12.649 1.00 64.25 82 GLY A C 1
ATOM 622 O O . GLY A 1 82 ? 16.444 1.632 -11.478 1.00 64.25 82 GLY A O 1
ATOM 623 N N . ILE A 1 83 ? 16.839 2.910 -13.280 1.00 69.31 83 ILE A N 1
ATOM 624 C CA . ILE A 1 83 ? 16.664 4.199 -12.604 1.00 69.31 83 ILE A CA 1
ATOM 625 C C . ILE A 1 83 ? 15.237 4.362 -12.069 1.00 69.31 83 ILE A C 1
ATOM 627 O O . ILE A 1 83 ? 15.069 4.745 -10.916 1.00 69.31 83 ILE A O 1
ATOM 631 N N . VAL A 1 84 ? 14.216 4.025 -12.863 1.00 66.62 84 VAL A N 1
ATOM 632 C CA . VAL A 1 84 ? 12.806 4.121 -12.450 1.00 66.62 84 VAL A CA 1
ATOM 633 C C . VAL A 1 84 ? 12.501 3.142 -11.317 1.00 66.62 84 VAL A C 1
ATOM 635 O O . VAL A 1 84 ? 11.894 3.537 -10.326 1.00 66.62 84 VAL A O 1
ATOM 638 N N . GLY A 1 85 ? 12.984 1.897 -11.405 1.00 67.31 85 GLY A N 1
ATOM 639 C CA . GLY A 1 85 ? 12.834 0.914 -10.329 1.00 67.31 85 GLY A CA 1
ATOM 640 C C . GLY A 1 85 ? 13.523 1.344 -9.030 1.00 67.31 85 GLY A C 1
ATOM 641 O O . GLY A 1 85 ? 12.929 1.238 -7.960 1.00 67.31 85 GLY A O 1
ATOM 642 N N . TRP A 1 86 ? 14.740 1.892 -9.113 1.00 68.06 86 TRP A N 1
ATOM 643 C CA . TRP A 1 86 ? 15.461 2.422 -7.952 1.00 68.06 86 TRP A CA 1
ATOM 644 C C . TRP A 1 86 ? 14.788 3.659 -7.354 1.00 68.06 86 TRP A C 1
ATOM 646 O O . TRP A 1 86 ? 14.687 3.753 -6.134 1.00 68.06 86 TRP A O 1
ATOM 656 N N . LEU A 1 87 ? 14.292 4.581 -8.185 1.00 72.69 87 LEU A N 1
ATOM 657 C CA . LEU A 1 87 ? 13.538 5.754 -7.733 1.00 72.69 87 LEU A CA 1
ATOM 658 C C . LEU A 1 87 ? 12.245 5.351 -7.030 1.00 72.69 87 LEU A C 1
ATOM 660 O O . LEU A 1 87 ? 11.942 5.885 -5.969 1.00 72.69 87 LEU A O 1
ATOM 664 N N . LEU A 1 88 ? 11.511 4.388 -7.583 1.00 68.44 88 LEU A N 1
ATOM 665 C CA . LEU A 1 88 ? 10.302 3.853 -6.968 1.00 68.44 88 LEU A CA 1
ATOM 666 C C . LEU A 1 88 ? 10.605 3.127 -5.652 1.00 68.44 88 LEU A C 1
ATOM 668 O O . LEU A 1 88 ? 9.914 3.352 -4.661 1.00 68.44 88 LEU A O 1
ATOM 672 N N . ALA A 1 89 ? 11.659 2.311 -5.6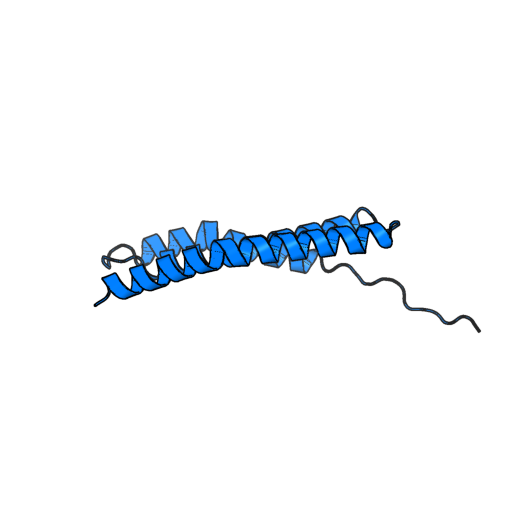01 1.00 68.00 89 ALA A N 1
ATOM 673 C CA . ALA A 1 89 ? 12.092 1.653 -4.371 1.00 68.00 89 ALA A CA 1
ATOM 674 C C . ALA A 1 89 ? 12.502 2.671 -3.292 1.00 68.00 89 ALA A C 1
ATOM 676 O O . ALA A 1 89 ? 12.087 2.547 -2.142 1.00 68.00 89 ALA A O 1
ATOM 677 N N . LEU A 1 90 ? 13.251 3.714 -3.666 1.00 76.50 90 LEU A N 1
ATOM 678 C CA . LEU A 1 90 ? 13.633 4.812 -2.773 1.00 76.50 90 LEU A CA 1
ATOM 679 C C . LEU A 1 90 ? 12.423 5.624 -2.307 1.00 76.50 90 LEU A C 1
ATOM 681 O O . LEU A 1 90 ? 12.335 5.941 -1.126 1.00 76.50 90 LEU A O 1
ATOM 685 N N . ALA A 1 91 ? 11.477 5.924 -3.198 1.00 68.44 91 ALA A N 1
ATOM 686 C CA . ALA A 1 91 ? 10.241 6.616 -2.849 1.00 68.44 91 ALA A CA 1
ATOM 687 C C . ALA A 1 91 ? 9.390 5.780 -1.885 1.00 68.44 91 ALA A C 1
ATOM 689 O O . ALA A 1 91 ? 8.883 6.314 -0.904 1.00 68.44 91 ALA A O 1
ATOM 690 N N . THR A 1 92 ? 9.301 4.466 -2.111 1.00 71.38 92 THR A N 1
ATOM 691 C CA . THR A 1 92 ? 8.623 3.528 -1.201 1.00 71.38 92 THR A CA 1
ATOM 692 C C . THR A 1 92 ? 9.295 3.527 0.161 1.00 71.38 92 THR A C 1
ATOM 694 O O . THR A 1 92 ? 8.619 3.686 1.168 1.00 71.38 92 THR A O 1
ATOM 697 N N . LEU A 1 93 ? 10.624 3.390 0.196 1.00 73.38 93 LEU A N 1
ATOM 698 C CA . LEU A 1 93 ? 11.404 3.379 1.429 1.00 73.38 93 LEU A CA 1
ATOM 699 C C . LEU A 1 93 ? 11.237 4.693 2.201 1.00 73.38 93 LEU A C 1
ATOM 701 O O . LEU A 1 93 ? 10.991 4.661 3.401 1.00 73.38 93 LEU A O 1
ATOM 705 N N . ALA A 1 94 ? 11.314 5.836 1.517 1.00 72.31 94 ALA A N 1
ATOM 706 C CA . ALA A 1 94 ? 11.089 7.146 2.115 1.00 72.31 94 ALA A CA 1
ATOM 707 C C . ALA A 1 94 ? 9.669 7.264 2.682 1.00 72.31 94 ALA A C 1
ATOM 709 O O . ALA A 1 94 ? 9.497 7.722 3.811 1.00 72.31 94 ALA A O 1
ATOM 710 N N . LEU A 1 95 ? 8.657 6.793 1.944 1.00 71.31 95 LEU A N 1
ATOM 711 C CA . LEU A 1 95 ? 7.276 6.816 2.417 1.00 71.31 95 LEU A CA 1
ATOM 712 C C . LEU A 1 95 ? 7.085 5.916 3.639 1.00 71.31 95 LEU A C 1
ATOM 714 O O . LEU A 1 95 ? 6.397 6.300 4.574 1.00 71.31 95 LEU A O 1
ATOM 718 N N . LEU A 1 96 ? 7.735 4.755 3.666 1.00 72.19 96 LEU A N 1
ATOM 719 C CA . LEU A 1 96 ? 7.704 3.815 4.783 1.00 72.19 96 LEU A CA 1
ATOM 720 C C . LEU A 1 96 ? 8.392 4.401 6.019 1.00 72.19 96 LEU A C 1
ATOM 722 O O . LEU A 1 96 ? 7.841 4.334 7.108 1.00 72.19 96 LEU A O 1
ATOM 726 N N . VAL A 1 97 ? 9.549 5.044 5.853 1.00 74.81 97 VAL A N 1
ATOM 727 C CA . VAL A 1 97 ? 10.268 5.725 6.942 1.00 74.81 97 VAL A CA 1
ATOM 728 C C . VAL A 1 97 ? 9.447 6.873 7.534 1.00 74.81 97 VAL A C 1
ATOM 730 O O . VAL A 1 97 ? 9.524 7.107 8.735 1.00 74.81 97 VAL A O 1
ATOM 733 N N . VAL A 1 98 ? 8.646 7.574 6.727 1.00 72.69 98 VAL A N 1
ATOM 734 C CA . VAL A 1 98 ? 7.805 8.687 7.200 1.00 72.69 98 VAL A CA 1
ATOM 735 C C . VAL A 1 98 ? 6.475 8.197 7.779 1.00 72.69 98 VAL A C 1
ATOM 737 O O . VAL A 1 98 ? 6.043 8.672 8.828 1.00 72.69 98 VAL A O 1
ATOM 740 N N . ALA A 1 99 ? 5.820 7.242 7.121 1.00 68.06 99 ALA A N 1
ATOM 741 C CA . ALA A 1 99 ? 4.500 6.756 7.507 1.00 68.06 99 ALA A CA 1
ATOM 742 C C . ALA A 1 99 ? 4.557 5.729 8.642 1.00 68.06 99 ALA A C 1
ATOM 744 O O . ALA A 1 99 ? 3.647 5.706 9.467 1.00 68.06 99 ALA A O 1
ATOM 745 N N . ALA A 1 100 ? 5.606 4.900 8.727 1.00 71.44 100 ALA A N 1
ATOM 746 C CA . ALA A 1 100 ? 5.699 3.866 9.754 1.00 71.44 100 ALA A CA 1
ATOM 747 C C . ALA A 1 100 ? 5.737 4.437 11.175 1.00 71.44 100 ALA A C 1
ATOM 749 O O . ALA A 1 100 ? 4.966 3.937 11.982 1.00 71.44 100 ALA A O 1
ATOM 750 N N . PRO A 1 101 ? 6.517 5.484 11.517 1.00 74.75 101 PRO A N 1
ATOM 751 C CA . PRO A 1 101 ? 6.484 6.072 12.856 1.00 74.75 101 PRO A CA 1
ATOM 752 C C . PRO A 1 101 ? 5.101 6.600 13.235 1.00 74.75 101 PRO A C 1
ATOM 754 O O . PRO A 1 101 ? 4.659 6.388 14.359 1.00 74.75 101 PRO A O 1
ATOM 757 N N . LEU A 1 102 ? 4.393 7.237 12.296 1.00 72.31 102 LEU A N 1
ATOM 758 C CA . LEU A 1 102 ? 3.036 7.733 12.523 1.00 72.31 102 LEU A CA 1
ATOM 759 C C . LEU A 1 102 ? 2.044 6.577 12.707 1.00 72.31 102 LEU A C 1
ATOM 761 O O . LEU A 1 102 ? 1.253 6.588 13.643 1.00 72.31 102 LEU A O 1
ATOM 765 N N . ALA A 1 103 ? 2.119 5.555 11.855 1.00 67.75 103 ALA A N 1
ATOM 766 C CA . ALA A 1 103 ? 1.321 4.339 11.970 1.00 67.75 103 ALA A CA 1
ATOM 767 C C . ALA A 1 103 ? 1.578 3.607 13.297 1.00 67.75 103 ALA A C 1
ATOM 769 O O . ALA A 1 103 ? 0.637 3.166 13.952 1.00 67.75 103 ALA A O 1
ATOM 770 N N . PHE A 1 104 ? 2.841 3.520 13.717 1.00 71.94 104 PHE A N 1
ATOM 771 C CA . PHE A 1 104 ? 3.252 2.900 14.974 1.00 71.94 104 PHE A CA 1
ATOM 772 C C . PHE A 1 104 ? 2.800 3.728 16.179 1.00 71.94 104 PHE A C 1
ATOM 774 O O . PHE A 1 104 ? 2.335 3.166 17.162 1.00 71.94 104 PHE A O 1
ATOM 781 N N . TYR A 1 105 ? 2.875 5.057 16.094 1.00 74.62 105 TYR A N 1
ATOM 782 C CA . TYR A 1 105 ? 2.350 5.961 17.113 1.00 74.62 105 TYR A CA 1
ATOM 783 C C . TYR A 1 105 ? 0.833 5.818 17.260 1.00 74.62 105 TYR A C 1
ATOM 785 O O . TYR A 1 105 ? 0.350 5.635 18.371 1.00 74.62 105 TYR A O 1
ATOM 793 N N . ILE A 1 106 ? 0.085 5.825 16.151 1.00 68.38 106 ILE A N 1
ATOM 794 C CA . ILE A 1 106 ? -1.368 5.604 16.161 1.00 68.38 106 ILE A CA 1
ATOM 795 C C . ILE A 1 106 ? -1.686 4.237 16.765 1.00 68.38 106 ILE A C 1
ATOM 797 O O . ILE A 1 106 ? -2.589 4.142 17.591 1.00 68.38 106 ILE A O 1
ATOM 801 N N . LEU A 1 107 ? -0.934 3.193 16.402 1.00 69.81 107 LEU A N 1
ATOM 802 C CA . LEU A 1 107 ? -1.094 1.859 16.973 1.00 69.81 107 LEU A CA 1
ATOM 803 C C . LEU A 1 107 ? -0.865 1.871 18.489 1.00 69.81 107 LEU A C 1
ATOM 805 O O . LEU A 1 107 ? -1.713 1.373 19.219 1.00 69.81 107 LEU A O 1
ATOM 809 N N . ILE A 1 108 ? 0.234 2.465 18.964 1.00 74.31 108 ILE A N 1
ATOM 810 C CA . ILE A 1 108 ? 0.548 2.564 20.396 1.00 74.31 108 ILE A CA 1
ATOM 811 C C . ILE A 1 108 ? -0.538 3.347 21.132 1.00 74.31 108 ILE A C 1
ATOM 813 O O . ILE A 1 108 ? -1.069 2.840 22.106 1.00 74.31 108 ILE A O 1
ATOM 817 N N . VAL A 1 109 ? -0.922 4.534 20.659 1.00 71.19 109 VAL A N 1
ATOM 818 C CA . VAL A 1 109 ? -1.967 5.355 21.300 1.00 71.19 109 VAL A CA 1
ATOM 819 C C . VAL A 1 109 ? -3.309 4.623 21.323 1.00 71.19 109 VAL A C 1
ATOM 821 O O . VAL A 1 109 ? -4.026 4.670 22.319 1.00 71.19 109 VAL A O 1
ATOM 824 N N . SER A 1 110 ? -3.635 3.894 20.254 1.00 61.97 110 SER A N 1
ATOM 825 C CA . SER A 1 110 ? -4.845 3.066 20.206 1.00 61.97 110 SER A CA 1
ATOM 826 C C . SER A 1 110 ? -4.784 1.890 21.187 1.00 61.97 110 SER A C 1
ATOM 828 O O . SER A 1 110 ? -5.829 1.461 21.669 1.00 61.97 110 SER A O 1
ATOM 830 N N . LEU A 1 111 ? -3.585 1.368 21.477 1.00 67.38 111 LEU A N 1
ATOM 831 C CA . LEU A 1 111 ? -3.323 0.327 22.479 1.00 67.38 111 LEU A CA 1
ATOM 832 C C . LEU A 1 111 ? -3.224 0.869 23.914 1.00 67.38 111 LEU A C 1
ATOM 834 O O . LEU A 1 111 ? -3.429 0.100 24.847 1.00 67.38 111 LEU A O 1
ATOM 838 N N . ASP A 1 112 ? -2.927 2.155 24.090 1.00 62.97 112 ASP A N 1
ATOM 839 C CA . ASP A 1 112 ? -2.795 2.811 25.395 1.00 62.97 112 ASP A CA 1
ATOM 840 C C . ASP A 1 112 ? -4.152 3.304 25.919 1.00 62.97 112 ASP A C 1
ATOM 842 O O . ASP A 1 112 ? -4.454 3.143 27.092 1.00 62.97 112 ASP A O 1
ATOM 846 N N . GLY A 1 113 ? -5.061 3.755 25.041 1.00 51.62 113 GLY A N 1
ATOM 847 C CA . GLY A 1 113 ? -6.476 4.007 25.388 1.00 51.62 113 GLY A CA 1
ATOM 848 C C . GLY A 1 113 ? -7.295 2.743 25.715 1.00 51.62 113 GLY A C 1
ATOM 849 O O . GLY A 1 113 ? -8.525 2.768 25.705 1.00 51.62 113 GLY A O 1
ATOM 850 N N . LEU A 1 114 ? -6.606 1.625 25.921 1.00 47.03 114 LEU A N 1
ATOM 851 C CA . LEU A 1 114 ? -7.099 0.260 26.049 1.00 47.03 114 LEU A CA 1
ATOM 852 C C . LEU A 1 114 ? -6.849 -0.312 27.467 1.00 47.03 114 LEU A C 1
ATOM 854 O O . LEU A 1 114 ? -7.404 -1.369 27.780 1.00 47.03 114 LEU A O 1
ATOM 858 N N . PHE A 1 115 ? -6.064 0.384 28.304 1.00 47.44 115 PHE A N 1
ATOM 859 C CA . PHE A 1 115 ? -5.767 0.083 29.714 1.00 47.44 115 PHE A CA 1
ATOM 860 C C . PHE A 1 115 ? -6.126 1.267 30.622 1.00 47.44 115 PHE A C 1
ATOM 862 O O . PHE A 1 115 ? -6.296 1.021 31.839 1.00 47.44 115 PHE A O 1
#